Protein AF-G5J4Q0-F1 (afdb_monomer)

Nearest PDB structures (foldseek):
  8jx6-assembly2_B  TM=7.374E-01  e=9.342E-07  metagenome
  8jx6-assembly1_A  TM=7.254E-01  e=9.962E-07  metagenome
  7k3z-assembly1_E  TM=8.760E-01  e=3.170E+00  Plasmodium falciparum 3D7
  3m6c-assembly1_A  TM=7.569E-01  e=6.854E+00 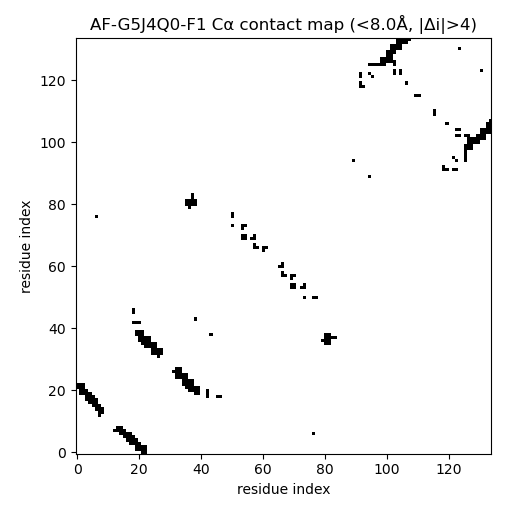 Mycobacterium tuberculosis H37Rv

Secondary structure (DSSP, 8-state):
-EEEEE---TTS-----EEEEEEEEEE-TTS-EEEEEEE-HHHHHHHHHHHHHHHHHHHH---HHHHHHHHHHHHHHHHTS------SS--TTTTTT--EEEEEE--TT-TT-TTHHHHHHHHHTTEEEEEEE-

Sequence (134 aa):
MSQSVVVPDELGEIIEAVIEFYQVKVRTDEGGIIELRILTEEAEEKRQKKLKQLAKRAIEEDNYAEKKKRWVMYFELDELFDNMAYAYALTCHKAQGSSIDNVFLLVSDMYYCQDKQKIIYTGLTRAKKCCYVG

Solvent-accessible surface area (backbone atoms only — not comparable to full-atom values): 8052 Å² total; per-residue (Å²): 104,79,45,69,50,72,54,81,44,99,78,77,56,75,60,67,57,68,41,49,27,38,62,44,81,42,76,45,97,89,69,47,78,46,79,42,37,36,63,43,75,74,34,45,53,54,48,52,55,48,49,53,51,40,52,50,56,31,66,74,42,83,52,67,72,62,23,51,52,38,47,50,54,42,49,55,62,62,68,67,47,50,89,78,77,80,79,91,67,76,54,54,75,78,45,59,97,48,81,39,58,70,37,79,46,76,55,82,86,43,84,85,46,88,61,41,69,60,48,51,51,50,46,58,69,23,31,73,75,42,72,48,79,82

pLDDT: mean 82.82, std 12.69, range [34.69, 94.94]

Radius of gyration: 21.36 Å; Cα contacts (8 Å, |Δi|>4): 155; chains: 1; bounding box: 43×31×56 Å

Foldseek 3Di:
DKDWDQQDDPPRPRPRPTQIWDWDWDADPVRDTDTFTGGDPVSVVVLVVVLVVLVVVLVPDPDPVVSVVSVVSSVCSVVVHDDDDDPPDDQLVRCAPAADAEEEAECPVCPPPPCSVVSVVSRVRNHPHYYHYD

Organism: NCBI:txid423471

Structure (mmCIF, N/CA/C/O backbone):
data_AF-G5J4Q0-F1
#
_entry.id   AF-G5J4Q0-F1
#
loop_
_atom_site.group_PDB
_atom_site.id
_atom_site.type_symbol
_atom_site.label_atom_id
_atom_site.label_alt_id
_atom_site.label_comp_id
_atom_site.label_asym_id
_atom_site.label_entity_id
_atom_site.label_seq_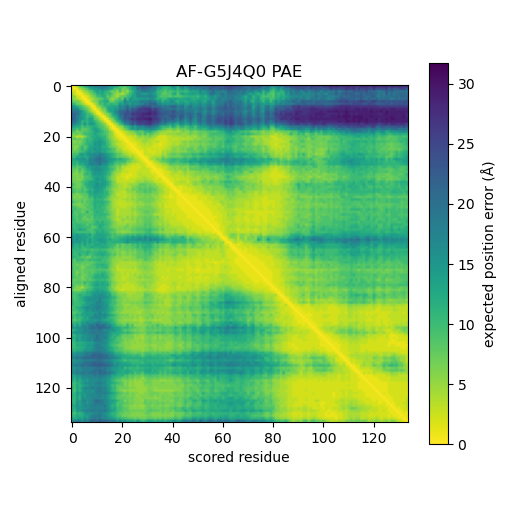id
_atom_site.pdbx_PDB_ins_code
_atom_site.Cartn_x
_atom_site.Cartn_y
_atom_site.Cartn_z
_atom_site.occupancy
_atom_site.B_iso_or_equiv
_atom_site.auth_seq_id
_atom_site.auth_comp_id
_atom_site.auth_asym_id
_atom_site.auth_atom_id
_atom_site.pdbx_PDB_model_num
ATOM 1 N N . MET A 1 1 ? -9.571 -16.668 -10.214 1.00 50.56 1 MET A N 1
ATOM 2 C CA . MET A 1 1 ? -8.908 -17.490 -11.249 1.00 50.56 1 MET A CA 1
ATOM 3 C C . MET A 1 1 ? -7.542 -16.878 -11.486 1.00 50.56 1 MET A C 1
ATOM 5 O O . MET A 1 1 ? -7.484 -15.659 -11.614 1.00 50.56 1 MET A O 1
ATOM 9 N N . SER A 1 2 ? -6.473 -17.674 -11.446 1.00 57.44 2 SER A N 1
ATOM 10 C CA . SER A 1 2 ? -5.149 -17.230 -11.887 1.00 57.44 2 SER A CA 1
ATOM 11 C C . SER A 1 2 ? -5.169 -17.061 -13.407 1.00 57.44 2 SER A C 1
ATOM 13 O O . SER A 1 2 ? -5.799 -17.842 -14.120 1.00 57.44 2 SER A O 1
ATOM 15 N N . GLN A 1 3 ? -4.548 -15.995 -13.890 1.00 72.50 3 GLN A N 1
ATOM 16 C CA . GLN A 1 3 ? -4.374 -15.689 -15.305 1.00 72.50 3 GLN A CA 1
ATOM 17 C C . GLN A 1 3 ? -2.890 -15.482 -15.592 1.00 72.50 3 GLN A C 1
ATOM 19 O O . GLN A 1 3 ? -2.103 -15.250 -14.678 1.00 72.50 3 GLN A O 1
ATOM 24 N N . SER A 1 4 ? -2.513 -15.558 -16.864 1.00 63.12 4 SER A N 1
ATOM 25 C CA . SER A 1 4 ? -1.140 -15.360 -17.316 1.00 63.12 4 SER A CA 1
ATOM 26 C C . SER A 1 4 ? -1.064 -14.327 -18.430 1.00 63.12 4 SER A C 1
ATOM 28 O O . SER A 1 4 ? -1.848 -14.400 -19.377 1.00 63.12 4 SER A O 1
ATOM 30 N N . VAL A 1 5 ? -0.101 -13.406 -18.354 1.00 64.50 5 VAL A N 1
ATOM 31 C CA . VAL A 1 5 ? 0.241 -12.518 -19.478 1.00 64.50 5 VAL A CA 1
ATOM 32 C C . VAL A 1 5 ? 1.565 -12.956 -20.090 1.00 64.50 5 VAL A C 1
ATOM 34 O O . VAL A 1 5 ? 2.539 -13.199 -19.374 1.00 64.50 5 VAL A O 1
ATOM 37 N N . VAL A 1 6 ? 1.593 -13.027 -21.421 1.00 59.44 6 VAL A N 1
ATOM 38 C CA . VAL A 1 6 ? 2.818 -13.169 -22.209 1.00 59.44 6 VAL A CA 1
ATOM 39 C C . VAL A 1 6 ? 3.344 -11.771 -22.507 1.00 59.44 6 VAL A C 1
ATOM 41 O O . VAL A 1 6 ? 2.657 -10.972 -23.138 1.00 59.44 6 VAL A O 1
ATOM 44 N N . VAL A 1 7 ? 4.550 -11.467 -22.032 1.00 57.94 7 VAL A N 1
ATOM 45 C CA . VAL A 1 7 ? 5.220 -10.185 -22.296 1.00 57.94 7 VAL A CA 1
ATOM 46 C C . VAL A 1 7 ? 6.115 -10.359 -23.530 1.00 57.94 7 VAL A C 1
ATOM 48 O O . VAL A 1 7 ? 7.054 -11.156 -23.439 1.00 57.94 7 VAL A O 1
ATOM 51 N N . PRO A 1 8 ? 5.854 -9.667 -24.655 1.00 49.88 8 PRO A N 1
ATOM 52 C CA . PRO A 1 8 ? 6.708 -9.733 -25.844 1.00 49.88 8 PRO A CA 1
ATOM 53 C C . PRO A 1 8 ? 8.098 -9.127 -25.576 1.00 49.88 8 PRO A C 1
ATOM 55 O O . PRO A 1 8 ? 8.192 -8.119 -24.878 1.00 49.88 8 PRO A O 1
ATOM 58 N N . ASP A 1 9 ? 9.166 -9.712 -26.135 1.00 48.81 9 ASP A N 1
ATOM 59 C CA . ASP A 1 9 ? 10.490 -9.064 -26.241 1.00 48.81 9 ASP A CA 1
ATOM 60 C C . ASP A 1 9 ? 10.638 -8.425 -27.641 1.00 48.81 9 ASP A C 1
ATOM 62 O O . ASP A 1 9 ? 10.033 -8.892 -28.611 1.00 48.81 9 ASP A O 1
ATOM 66 N N . GLU A 1 10 ? 11.444 -7.362 -27.754 1.00 53.62 10 GLU A N 1
ATOM 67 C CA . GLU A 1 10 ? 11.569 -6.462 -28.928 1.00 53.62 10 GLU A CA 1
ATOM 68 C C . GLU A 1 10 ? 11.961 -7.143 -30.253 1.00 53.62 10 GLU A C 1
ATOM 70 O O . GLU A 1 10 ? 11.886 -6.518 -31.309 1.00 53.62 10 GLU A O 1
ATOM 75 N N . LEU A 1 11 ? 12.366 -8.413 -30.233 1.00 46.72 11 LEU A N 1
ATOM 76 C CA . LEU A 1 11 ? 12.857 -9.147 -31.403 1.00 46.72 11 LEU A CA 1
ATOM 77 C C . LEU A 1 11 ? 11.880 -10.177 -31.985 1.00 46.72 11 LEU A C 1
ATOM 79 O O . LEU A 1 11 ? 12.254 -10.911 -32.896 1.00 46.72 11 LEU A O 1
ATOM 83 N N . GLY A 1 12 ? 10.641 -10.266 -31.492 1.00 43.84 12 GLY A N 1
ATOM 84 C CA . GLY A 1 12 ? 9.694 -11.281 -31.976 1.00 43.84 12 GLY A CA 1
ATOM 85 C C . GLY A 1 12 ? 10.087 -12.722 -31.616 1.00 43.84 12 GLY A C 1
ATOM 86 O O . GLY A 1 12 ? 9.365 -13.658 -31.954 1.00 43.84 12 GLY A O 1
ATOM 87 N N . GLU A 1 13 ? 11.179 -12.915 -30.875 1.00 34.69 13 GLU A N 1
ATOM 88 C CA . GLU A 1 13 ? 11.393 -14.129 -30.104 1.00 34.69 13 GLU A CA 1
ATOM 89 C C . GLU A 1 13 ? 10.520 -14.040 -28.856 1.00 34.69 13 GLU A C 1
ATOM 91 O O . GLU A 1 13 ? 10.745 -13.240 -27.945 1.00 34.69 13 GLU A O 1
ATOM 96 N N . ILE A 1 14 ? 9.465 -14.848 -28.855 1.00 40.12 14 ILE A N 1
ATOM 97 C CA . ILE A 1 14 ? 8.548 -15.018 -27.738 1.00 40.12 14 ILE A CA 1
ATOM 98 C C . ILE A 1 14 ? 9.346 -15.663 -26.598 1.00 40.12 14 ILE A C 1
ATOM 100 O O . ILE A 1 14 ? 9.355 -16.881 -26.434 1.00 40.12 14 ILE A O 1
ATOM 104 N N . ILE A 1 15 ? 10.033 -14.860 -25.785 1.00 45.06 15 ILE A N 1
ATOM 105 C CA . ILE A 1 15 ? 10.462 -15.309 -24.462 1.00 45.06 15 ILE A CA 1
ATOM 106 C C . ILE A 1 15 ? 9.212 -15.246 -23.589 1.00 45.06 15 ILE A C 1
ATOM 108 O O . ILE A 1 15 ? 8.957 -14.273 -22.873 1.00 45.06 15 ILE A O 1
ATOM 112 N N . GLU A 1 16 ? 8.402 -16.291 -23.733 1.00 49.16 16 GLU A N 1
ATOM 113 C CA . GLU A 1 16 ? 7.110 -16.533 -23.104 1.00 49.16 16 GLU A CA 1
ATOM 114 C C . GLU A 1 16 ? 7.275 -16.667 -21.582 1.00 49.16 16 GLU A C 1
ATOM 116 O O . GLU A 1 16 ? 7.103 -17.727 -20.988 1.00 49.16 16 GLU A O 1
ATOM 121 N N . ALA A 1 17 ? 7.677 -15.595 -20.896 1.00 55.19 17 ALA A N 1
ATOM 122 C CA . ALA A 1 17 ? 7.618 -15.602 -19.446 1.00 55.19 17 ALA A CA 1
ATOM 123 C C . ALA A 1 17 ? 6.171 -15.331 -19.066 1.00 55.19 17 ALA A C 1
ATOM 125 O O . ALA A 1 17 ? 5.728 -14.185 -18.991 1.00 55.19 17 ALA A O 1
ATOM 126 N N . VA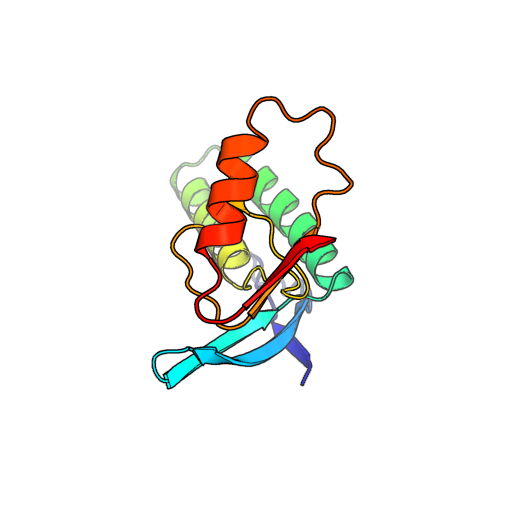L A 1 18 ? 5.467 -16.438 -18.880 1.00 64.19 18 VAL A N 1
ATOM 127 C CA . VAL A 1 18 ? 4.151 -16.541 -18.271 1.00 64.19 18 VAL A CA 1
ATOM 128 C C . VAL A 1 18 ? 4.271 -15.972 -16.855 1.00 64.19 18 VAL A C 1
ATOM 130 O O . VAL A 1 18 ? 4.832 -16.606 -15.956 1.00 64.19 18 VAL A O 1
ATOM 133 N N . ILE A 1 19 ? 3.823 -14.729 -16.673 1.00 76.25 19 ILE A N 1
ATOM 134 C CA . ILE A 1 19 ? 3.683 -14.128 -15.346 1.00 76.25 19 ILE A CA 1
ATOM 135 C C . ILE A 1 19 ? 2.269 -14.443 -14.873 1.00 76.25 19 ILE A C 1
ATOM 137 O O . ILE A 1 19 ? 1.300 -13.972 -15.469 1.00 76.25 19 ILE A O 1
ATOM 141 N N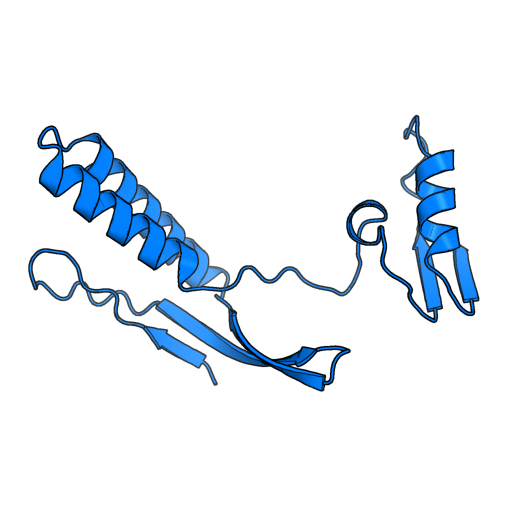 . GLU A 1 20 ? 2.166 -15.265 -13.833 1.00 78.69 20 GLU A N 1
ATOM 142 C CA . GLU A 1 20 ? 0.892 -15.611 -13.211 1.00 78.69 20 GLU A CA 1
ATOM 143 C C . GLU A 1 20 ? 0.430 -14.495 -12.272 1.00 78.69 20 GLU A C 1
ATOM 145 O O . GLU A 1 20 ? 1.195 -14.000 -11.446 1.00 78.69 20 GLU A O 1
ATOM 150 N N . PHE A 1 21 ? -0.836 -14.111 -12.383 1.00 85.56 21 PHE A N 1
ATOM 151 C CA . PHE A 1 21 ? -1.457 -13.093 -11.545 1.00 85.56 21 PHE A CA 1
ATOM 152 C C . PHE A 1 21 ? -2.898 -13.477 -11.202 1.00 85.56 21 PHE A C 1
ATOM 154 O O . PHE A 1 21 ? -3.559 -14.244 -11.904 1.00 85.56 21 PHE A O 1
ATOM 161 N N . TYR A 1 22 ? -3.411 -12.920 -10.114 1.00 84.62 22 TYR A N 1
ATOM 162 C CA . TYR A 1 22 ? -4.814 -12.995 -9.744 1.00 84.62 22 TYR A CA 1
ATOM 163 C C . TYR A 1 22 ? -5.563 -11.786 -10.285 1.00 84.62 22 TYR A C 1
ATOM 165 O O . TYR A 1 22 ? -5.182 -10.648 -10.020 1.00 84.62 22 TYR A O 1
ATOM 173 N N . GLN A 1 23 ? -6.671 -12.034 -10.982 1.00 86.81 23 GLN A N 1
ATOM 174 C CA . GLN A 1 23 ? -7.637 -10.989 -11.307 1.00 86.81 23 GLN A CA 1
ATOM 175 C C . GLN A 1 23 ? -8.724 -10.956 -10.230 1.00 86.81 23 GLN A C 1
ATOM 177 O O . GLN A 1 23 ? -9.453 -11.937 -10.037 1.00 86.81 23 GLN A O 1
ATOM 182 N N . VAL A 1 24 ? -8.825 -9.833 -9.519 1.00 87.38 24 VAL A N 1
ATOM 183 C CA . VAL A 1 24 ? -9.763 -9.651 -8.403 1.00 87.38 24 VAL A CA 1
ATOM 184 C C . VAL A 1 24 ? -10.614 -8.409 -8.651 1.00 87.38 24 VAL A C 1
ATOM 186 O O . VAL A 1 24 ? -10.091 -7.317 -8.842 1.00 87.38 24 VAL A O 1
ATOM 189 N N . LYS A 1 25 ? -11.942 -8.568 -8.633 1.00 89.12 25 LYS A N 1
ATOM 190 C CA . LYS A 1 25 ? -12.888 -7.444 -8.685 1.00 89.12 25 LYS A CA 1
ATOM 191 C C . LYS A 1 25 ? -13.099 -6.915 -7.273 1.00 89.12 25 LYS A C 1
ATOM 193 O O . LYS A 1 25 ? -13.587 -7.650 -6.415 1.00 89.12 25 LYS A O 1
ATOM 198 N N . VAL A 1 26 ? -12.766 -5.653 -7.044 1.00 87.75 26 VAL A N 1
ATOM 199 C CA . VAL A 1 26 ? -12.942 -4.976 -5.756 1.00 87.75 26 VAL A CA 1
ATOM 200 C C . VAL A 1 26 ? -14.007 -3.900 -5.903 1.00 87.75 26 VAL A C 1
ATOM 202 O O . VAL A 1 26 ? -14.068 -3.208 -6.918 1.00 87.75 26 VAL A O 1
ATOM 205 N N . ARG A 1 27 ? -14.873 -3.776 -4.897 1.00 90.38 27 ARG A N 1
ATOM 206 C CA . ARG A 1 27 ? -15.875 -2.711 -4.820 1.00 90.38 27 ARG A CA 1
ATOM 207 C C . ARG A 1 27 ? -15.319 -1.571 -3.971 1.00 90.38 27 ARG A C 1
ATOM 209 O O . ARG A 1 27 ? -14.885 -1.824 -2.852 1.00 90.38 27 ARG A O 1
ATOM 216 N N . THR A 1 28 ? -15.339 -0.350 -4.493 1.00 85.44 28 THR A N 1
ATOM 217 C CA . THR A 1 28 ? -14.967 0.855 -3.743 1.00 85.44 28 THR A CA 1
ATOM 218 C C . THR A 1 28 ? -16.113 1.316 -2.847 1.00 85.44 28 THR A C 1
ATOM 220 O O . THR A 1 28 ? -17.271 0.949 -3.061 1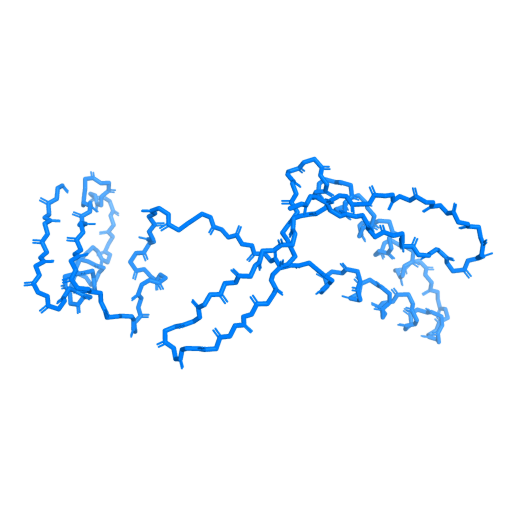.00 85.44 28 THR A O 1
ATOM 223 N N . ASP A 1 29 ? -15.803 2.166 -1.868 1.00 78.06 29 ASP A N 1
ATOM 224 C CA . ASP A 1 29 ? -16.806 2.767 -0.979 1.00 78.06 29 ASP A CA 1
ATOM 225 C C . ASP A 1 29 ? -17.839 3.617 -1.744 1.00 78.06 29 ASP A C 1
ATOM 227 O O . ASP A 1 29 ? -18.990 3.729 -1.330 1.00 78.06 29 ASP A O 1
ATOM 231 N N . GLU A 1 30 ? -17.457 4.153 -2.907 1.00 83.19 30 GLU A N 1
ATOM 232 C CA . GLU A 1 30 ? -18.332 4.900 -3.824 1.00 83.19 30 GLU A CA 1
ATOM 233 C C . GLU A 1 30 ? -19.211 3.986 -4.703 1.00 83.19 30 GLU A C 1
ATOM 235 O O . GLU A 1 30 ? -20.010 4.462 -5.508 1.00 83.19 30 GLU A O 1
ATOM 240 N N . GLY A 1 31 ? -19.078 2.662 -4.568 1.00 84.62 31 GLY A N 1
ATOM 241 C CA . GLY A 1 31 ? -19.833 1.667 -5.334 1.00 84.62 31 GLY A CA 1
ATOM 242 C C . GLY A 1 31 ? -19.237 1.319 -6.702 1.00 84.62 31 GLY A C 1
ATOM 243 O O . GLY A 1 31 ? -19.800 0.483 -7.411 1.00 84.62 31 GLY A O 1
ATOM 244 N N . GLY A 1 32 ? -18.092 1.904 -7.064 1.00 88.69 32 GLY A N 1
ATOM 245 C CA . GLY A 1 32 ? -17.346 1.555 -8.271 1.00 88.69 32 GLY A CA 1
ATOM 246 C C . GLY A 1 32 ? -16.746 0.151 -8.183 1.00 88.69 32 GLY A C 1
ATOM 247 O O . GLY A 1 32 ? -16.413 -0.329 -7.100 1.00 88.69 32 GLY A O 1
ATOM 248 N N . ILE A 1 33 ? -16.605 -0.527 -9.323 1.00 89.25 33 ILE A N 1
ATOM 249 C CA . ILE A 1 33 ? -15.916 -1.820 -9.407 1.00 89.25 33 ILE A CA 1
ATOM 250 C C . ILE A 1 33 ? -14.585 -1.595 -10.116 1.00 89.25 33 ILE A C 1
ATOM 252 O O . ILE A 1 33 ? -14.567 -1.122 -11.250 1.00 89.25 33 ILE A O 1
ATOM 256 N N . ILE A 1 34 ? -13.491 -1.953 -9.449 1.00 88.94 34 ILE A N 1
ATOM 257 C CA . ILE A 1 34 ? -12.132 -1.907 -9.992 1.00 88.94 34 ILE A CA 1
ATOM 258 C C . ILE A 1 34 ? -11.638 -3.343 -10.152 1.00 88.94 34 ILE A C 1
ATOM 260 O O . ILE A 1 34 ? -11.829 -4.181 -9.269 1.00 88.94 34 ILE A O 1
ATOM 264 N N . GLU A 1 35 ? -11.019 -3.639 -11.289 1.00 87.75 35 GLU A N 1
ATOM 265 C CA . GLU A 1 35 ? -10.368 -4.922 -11.542 1.00 87.75 35 GLU A CA 1
ATOM 266 C C . GLU A 1 35 ? -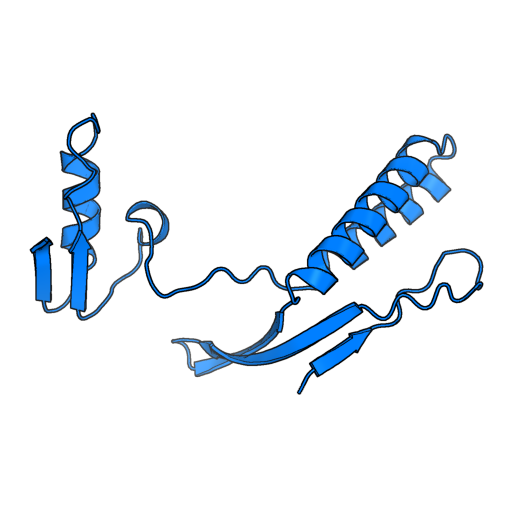8.876 -4.803 -11.271 1.00 87.75 35 GLU A C 1
ATOM 268 O O . GLU A 1 35 ? -8.170 -4.139 -12.021 1.00 87.75 35 GLU A O 1
ATOM 273 N N . LEU A 1 36 ? -8.418 -5.456 -10.204 1.00 88.06 36 LEU A N 1
ATOM 274 C CA . LEU A 1 36 ? -7.013 -5.484 -9.820 1.00 88.06 36 LEU A CA 1
ATOM 275 C C . LEU A 1 36 ? -6.312 -6.712 -10.394 1.00 88.06 36 LEU A C 1
ATOM 277 O O . LEU A 1 36 ? -6.884 -7.810 -10.424 1.00 88.06 36 LEU A O 1
ATOM 281 N N . ARG A 1 37 ? -5.050 -6.534 -10.781 1.00 89.44 37 ARG A N 1
ATOM 282 C CA . ARG A 1 37 ? -4.128 -7.588 -11.213 1.00 89.44 37 ARG A CA 1
ATOM 283 C C . ARG A 1 37 ? -3.014 -7.744 -10.189 1.00 89.44 37 ARG A C 1
ATOM 285 O O . ARG A 1 37 ? -2.077 -6.958 -10.162 1.00 89.44 37 ARG A O 1
ATOM 292 N N . ILE A 1 38 ? -3.114 -8.771 -9.354 1.00 86.94 38 ILE A N 1
ATOM 293 C CA . ILE A 1 38 ? -2.243 -8.956 -8.189 1.00 86.94 38 ILE A CA 1
ATOM 294 C C . ILE A 1 38 ? -1.272 -10.101 -8.458 1.00 86.94 38 ILE A C 1
ATOM 296 O O . ILE A 1 38 ? -1.694 -11.209 -8.786 1.00 86.94 38 ILE A O 1
ATOM 300 N N . LEU A 1 39 ? 0.023 -9.854 -8.293 1.00 87.00 39 LEU A N 1
ATOM 301 C CA . LEU A 1 39 ? 1.052 -10.875 -8.474 1.00 87.00 39 LEU A CA 1
ATOM 302 C C . LEU A 1 39 ? 1.190 -11.776 -7.244 1.00 87.00 39 LEU A C 1
ATOM 304 O O . LEU A 1 39 ? 1.024 -11.335 -6.106 1.00 87.00 39 LEU A O 1
ATOM 308 N N . THR A 1 40 ? 1.518 -13.049 -7.477 1.00 82.69 40 THR A N 1
ATOM 309 C CA . THR A 1 40 ? 2.072 -13.916 -6.429 1.00 82.69 40 THR A CA 1
ATOM 310 C C . THR A 1 40 ? 3.509 -13.505 -6.122 1.00 82.69 40 THR A C 1
ATOM 312 O O . THR A 1 40 ? 4.185 -12.909 -6.959 1.00 82.69 40 THR A O 1
ATOM 315 N N . GLU A 1 41 ? 4.007 -13.869 -4.941 1.00 82.69 41 GLU A N 1
ATOM 316 C CA . GLU A 1 41 ? 5.395 -13.595 -4.542 1.00 82.69 41 GLU A CA 1
ATOM 317 C C . GLU A 1 41 ? 6.407 -14.184 -5.546 1.00 82.69 41 GLU A C 1
ATOM 319 O O . GLU A 1 41 ? 7.331 -13.501 -5.986 1.00 82.69 41 GLU A O 1
ATOM 324 N N . GLU A 1 42 ? 6.159 -15.406 -6.029 1.00 83.06 42 GLU A N 1
ATOM 325 C CA . GLU A 1 42 ? 6.983 -16.052 -7.060 1.00 83.06 42 GLU A CA 1
ATOM 326 C C . GLU A 1 42 ? 6.944 -15.320 -8.414 1.00 83.06 42 GLU A C 1
ATOM 328 O O . GLU A 1 42 ? 7.950 -15.242 -9.128 1.00 83.06 42 GLU A O 1
ATOM 333 N N . ALA A 1 43 ? 5.783 -14.783 -8.801 1.00 83.62 43 ALA A N 1
ATOM 334 C CA . ALA A 1 43 ? 5.628 -14.032 -10.044 1.00 83.62 43 ALA A CA 1
ATOM 335 C C . ALA A 1 43 ? 6.259 -12.632 -9.953 1.00 83.62 43 ALA A C 1
ATOM 337 O O . ALA A 1 43 ? 6.844 -12.156 -10.929 1.00 83.62 43 ALA A O 1
ATOM 338 N N . GLU A 1 44 ? 6.216 -12.008 -8.776 1.00 84.31 44 GLU A N 1
ATOM 339 C CA . GLU A 1 44 ? 6.861 -10.726 -8.494 1.00 84.31 44 GLU A CA 1
ATOM 340 C C . GLU A 1 44 ? 8.390 -10.835 -8.613 1.00 84.31 44 GLU A C 1
ATOM 342 O O . GLU A 1 44 ? 9.026 -9.983 -9.236 1.00 84.31 44 GLU A O 1
ATOM 347 N N . GLU A 1 45 ? 9.004 -11.932 -8.154 1.00 85.44 45 GLU A N 1
ATOM 348 C CA . GLU A 1 45 ? 10.436 -12.161 -8.391 1.00 85.44 45 GLU A CA 1
ATOM 349 C C . GLU A 1 45 ? 10.788 -12.235 -9.885 1.00 85.44 45 GLU A C 1
ATOM 351 O O . GLU A 1 45 ? 11.810 -11.691 -10.326 1.00 85.44 45 GLU A O 1
ATOM 356 N N . LYS A 1 46 ? 9.957 -12.924 -10.680 1.00 84.31 46 LYS A N 1
ATOM 357 C CA . LYS A 1 46 ? 10.142 -13.027 -12.137 1.00 84.31 46 LYS A CA 1
ATOM 358 C C . LYS A 1 46 ? 10.030 -11.648 -12.790 1.00 84.31 46 LYS A C 1
ATOM 360 O O . LYS A 1 46 ? 10.873 -11.303 -13.623 1.00 84.31 46 LYS A O 1
ATOM 365 N N . ARG A 1 47 ? 9.048 -10.841 -12.373 1.00 83.75 47 ARG A N 1
ATOM 366 C CA . ARG A 1 47 ? 8.884 -9.447 -12.809 1.00 83.75 47 ARG A CA 1
ATOM 367 C C . ARG A 1 47 ? 10.111 -8.607 -12.463 1.00 83.75 47 ARG A C 1
ATOM 369 O O . ARG A 1 47 ? 10.667 -7.967 -13.351 1.00 83.75 47 ARG A O 1
ATOM 376 N N . GLN A 1 48 ? 10.595 -8.650 -11.224 1.00 86.38 48 GLN A N 1
ATOM 377 C CA . GLN A 1 48 ? 11.758 -7.863 -10.801 1.00 86.38 48 GLN A CA 1
ATOM 378 C C . GLN A 1 48 ? 13.031 -8.231 -11.568 1.00 86.38 48 GLN A C 1
ATOM 380 O O . GLN A 1 48 ? 13.816 -7.353 -11.934 1.00 86.38 48 GLN A O 1
ATOM 385 N N . LYS A 1 49 ? 13.246 -9.524 -11.845 1.00 87.50 49 LYS A N 1
ATOM 386 C CA . LYS A 1 49 ? 14.364 -9.982 -12.684 1.00 87.50 49 LYS A CA 1
ATOM 387 C C . LYS A 1 49 ? 14.265 -9.396 -14.098 1.00 87.50 49 LYS A C 1
ATOM 389 O O . LYS A 1 49 ? 15.270 -8.889 -14.598 1.00 87.50 49 LYS A O 1
ATOM 394 N N . LYS A 1 50 ? 13.072 -9.388 -14.704 1.00 84.44 50 LYS A N 1
ATOM 395 C CA . LYS A 1 50 ? 12.827 -8.780 -16.024 1.00 84.44 50 LYS A CA 1
ATOM 396 C C . LYS A 1 50 ? 13.007 -7.263 -16.031 1.00 84.44 50 LYS A C 1
ATOM 398 O O . LYS A 1 50 ? 13.719 -6.751 -16.888 1.00 84.44 50 LYS A O 1
ATOM 403 N N . LEU A 1 51 ? 12.441 -6.548 -15.060 1.00 86.44 51 LEU A N 1
ATOM 404 C CA . LEU A 1 51 ? 12.594 -5.093 -14.945 1.00 86.44 51 LEU A CA 1
ATOM 405 C C . LEU A 1 51 ? 14.070 -4.696 -14.838 1.00 86.44 51 LEU A C 1
ATOM 407 O O . LEU A 1 51 ? 14.520 -3.788 -15.532 1.00 86.44 51 LEU A O 1
ATOM 411 N N . LYS A 1 52 ? 14.864 -5.437 -14.052 1.00 89.06 52 LYS A N 1
ATOM 412 C CA . LYS A 1 52 ? 16.321 -5.234 -13.977 1.00 89.06 52 LYS A CA 1
ATOM 413 C C . LYS A 1 52 ? 17.020 -5.464 -15.320 1.00 89.06 52 LYS A C 1
ATOM 415 O O . LYS A 1 52 ? 17.974 -4.752 -15.621 1.00 89.06 52 LYS A O 1
ATOM 420 N N . GLN A 1 53 ? 16.587 -6.443 -16.114 1.00 86.94 53 GLN A N 1
ATOM 421 C CA . GLN A 1 53 ? 17.149 -6.693 -17.447 1.00 86.94 53 GLN A CA 1
ATOM 422 C C . GLN A 1 53 ? 16.805 -5.564 -18.427 1.00 86.94 53 GLN A C 1
ATOM 424 O O . GLN A 1 53 ? 17.704 -5.059 -19.097 1.00 86.94 53 GLN A O 1
ATOM 429 N N . LEU A 1 54 ? 15.543 -5.127 -18.467 1.00 84.50 54 LEU A N 1
ATOM 430 C CA . LEU A 1 54 ? 15.093 -4.020 -19.317 1.00 84.50 54 LEU A CA 1
ATOM 431 C C . LEU A 1 54 ? 15.795 -2.708 -18.954 1.00 84.50 54 LEU A C 1
ATOM 433 O O . LEU A 1 54 ? 16.293 -2.018 -19.838 1.00 84.50 54 LEU A O 1
ATOM 437 N N . ALA A 1 55 ? 15.922 -2.410 -17.658 1.00 86.88 55 ALA A N 1
ATOM 438 C CA . ALA A 1 55 ? 16.631 -1.227 -17.181 1.00 86.88 55 ALA A CA 1
ATOM 439 C C . ALA A 1 55 ? 18.110 -1.232 -17.596 1.00 86.88 55 ALA A C 1
ATOM 441 O O . ALA A 1 55 ? 18.607 -0.221 -18.085 1.00 86.88 55 ALA A O 1
ATOM 442 N N . LYS A 1 56 ? 18.815 -2.367 -17.459 1.00 88.50 56 LYS A N 1
ATOM 443 C CA . LYS A 1 56 ? 20.214 -2.487 -17.913 1.00 88.50 56 LYS A CA 1
ATOM 444 C C . LYS A 1 56 ? 20.345 -2.217 -19.412 1.00 88.50 56 LYS A C 1
ATOM 446 O O . LYS A 1 56 ? 21.134 -1.363 -19.800 1.00 88.50 56 LYS A O 1
ATOM 451 N N . ARG A 1 57 ? 19.504 -2.861 -20.228 1.00 82.75 57 ARG A N 1
ATOM 452 C CA . ARG A 1 57 ? 19.481 -2.671 -21.689 1.00 82.75 57 ARG A CA 1
ATOM 453 C C . ARG A 1 57 ? 19.170 -1.220 -22.079 1.00 82.75 57 ARG A C 1
ATOM 455 O O . ARG A 1 57 ? 19.778 -0.687 -22.996 1.00 82.75 57 ARG A O 1
ATOM 462 N N . ALA A 1 58 ? 18.252 -0.559 -21.374 1.00 85.88 58 ALA A N 1
ATOM 463 C CA . ALA A 1 58 ? 17.917 0.845 -21.617 1.00 85.88 58 ALA A CA 1
ATOM 464 C C . ALA A 1 58 ? 19.054 1.813 -21.239 1.00 85.88 58 ALA A C 1
ATOM 466 O O . ALA A 1 58 ? 19.161 2.899 -21.810 1.00 85.88 58 ALA A O 1
ATOM 467 N N . ILE A 1 59 ? 19.891 1.452 -20.263 1.00 87.62 59 ILE A N 1
ATOM 468 C CA . ILE A 1 59 ? 21.054 2.252 -19.856 1.00 87.62 59 ILE A CA 1
ATOM 469 C C . ILE A 1 59 ? 22.207 2.087 -20.851 1.00 87.62 59 ILE A C 1
ATOM 471 O O . ILE A 1 59 ? 22.836 3.090 -21.179 1.00 87.62 59 ILE A O 1
ATOM 475 N N . GLU A 1 60 ? 22.448 0.860 -21.323 1.00 87.94 60 GLU A N 1
ATOM 476 C CA . GLU A 1 60 ? 23.512 0.502 -22.279 1.00 87.94 60 GLU A CA 1
ATOM 477 C C . GLU A 1 60 ? 23.285 1.066 -23.693 1.00 87.94 60 GLU A C 1
ATOM 479 O O . GLU A 1 60 ? 24.225 1.157 -24.475 1.00 87.94 60 GLU A O 1
ATOM 484 N N . GLU A 1 61 ? 22.055 1.459 -24.029 1.00 84.25 61 GLU A N 1
ATOM 485 C CA . GLU A 1 61 ? 21.719 2.017 -25.339 1.00 84.25 61 GLU A CA 1
ATOM 486 C C . GLU A 1 61 ? 22.155 3.491 -25.468 1.00 84.25 61 GLU A C 1
ATOM 488 O O . GLU A 1 61 ? 21.671 4.372 -24.743 1.00 84.25 61 GLU A O 1
ATOM 493 N N . ASP A 1 62 ? 23.023 3.766 -26.446 1.00 80.38 62 ASP A N 1
ATOM 494 C CA . ASP A 1 62 ? 23.500 5.117 -26.773 1.00 80.38 62 ASP A CA 1
ATOM 495 C C . ASP A 1 62 ? 22.544 5.871 -27.713 1.00 80.38 62 ASP A C 1
ATOM 497 O O . ASP A 1 62 ? 22.477 7.105 -27.697 1.00 80.38 62 ASP A O 1
ATOM 501 N N . ASN A 1 63 ? 21.761 5.153 -28.526 1.00 89.69 63 ASN A N 1
ATOM 502 C CA . ASN A 1 63 ? 20.797 5.774 -29.428 1.00 89.69 63 ASN A CA 1
ATOM 503 C C . ASN A 1 63 ? 19.561 6.267 -28.659 1.00 89.69 63 ASN A C 1
ATOM 505 O O . ASN A 1 63 ? 18.789 5.482 -28.109 1.00 89.69 63 ASN A O 1
ATOM 509 N N . TYR A 1 64 ? 19.320 7.581 -28.689 1.00 83.19 64 TYR A N 1
ATOM 510 C CA . TYR A 1 64 ? 18.206 8.222 -27.986 1.00 83.19 64 TYR A CA 1
ATOM 511 C C . TYR A 1 64 ? 16.825 7.654 -28.359 1.00 83.19 64 TYR A C 1
ATOM 513 O O . TYR A 1 64 ? 15.969 7.494 -27.486 1.00 83.19 64 TYR A O 1
ATOM 521 N N . ALA A 1 65 ? 16.593 7.337 -29.639 1.00 86.81 65 ALA A N 1
ATOM 522 C CA . ALA A 1 65 ? 15.295 6.843 -30.098 1.00 86.81 65 ALA A CA 1
ATOM 523 C C . ALA A 1 65 ? 14.986 5.439 -29.550 1.00 86.81 65 ALA A C 1
ATOM 525 O O . ALA A 1 65 ? 13.895 5.210 -29.029 1.00 86.81 65 ALA A O 1
ATOM 526 N N . GLU A 1 66 ? 15.959 4.529 -29.610 1.00 85.62 66 GLU A N 1
ATOM 527 C CA . GLU A 1 66 ? 15.827 3.160 -29.094 1.00 85.62 66 GLU A CA 1
ATOM 528 C C . GLU A 1 66 ? 15.808 3.144 -27.563 1.00 85.62 66 GLU A C 1
ATOM 530 O O . GLU A 1 66 ? 14.960 2.496 -26.955 1.00 85.62 66 GLU A O 1
ATOM 535 N N . LYS A 1 67 ? 16.632 3.975 -26.917 1.00 86.25 67 LYS A N 1
ATOM 536 C CA . LYS A 1 67 ? 16.606 4.168 -25.464 1.00 86.25 67 LYS A CA 1
ATOM 537 C C . LYS A 1 67 ? 15.222 4.566 -24.964 1.00 86.25 67 LYS A C 1
ATOM 539 O O . LYS A 1 67 ? 14.740 4.015 -23.975 1.00 86.25 67 LYS A O 1
ATOM 544 N N . LYS A 1 68 ? 14.560 5.504 -25.649 1.00 86.62 68 LYS A N 1
ATOM 545 C CA . LYS A 1 68 ? 13.199 5.923 -25.299 1.00 86.62 68 LYS A CA 1
ATOM 546 C C . LYS A 1 68 ? 12.211 4.759 -25.400 1.00 86.62 68 LYS A C 1
ATOM 548 O O . LYS A 1 68 ? 11.422 4.587 -24.477 1.00 86.62 68 LYS A O 1
ATOM 553 N N . LYS A 1 69 ? 12.264 3.958 -26.470 1.00 85.81 69 LYS A N 1
ATOM 554 C CA . LYS A 1 69 ? 11.402 2.770 -26.624 1.00 85.81 69 LYS A CA 1
ATOM 555 C C . LYS A 1 69 ? 11.613 1.767 -25.488 1.00 85.81 69 LYS A C 1
ATOM 557 O O . LYS A 1 69 ? 10.645 1.346 -24.864 1.00 85.81 69 LYS A O 1
ATOM 562 N N . ARG A 1 70 ? 12.871 1.488 -25.133 1.00 84.31 70 A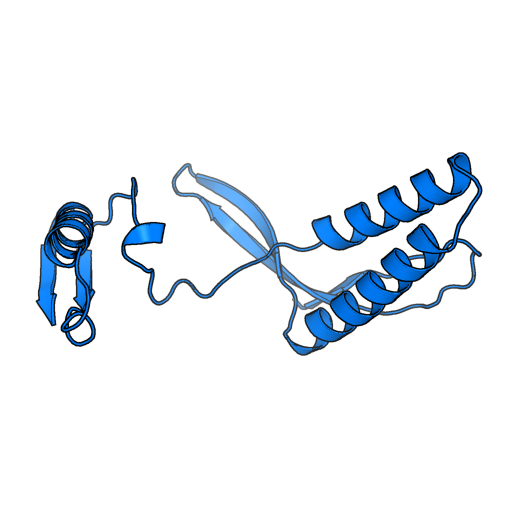RG A N 1
ATOM 563 C CA . ARG A 1 70 ? 13.219 0.580 -24.027 1.00 84.31 70 ARG A CA 1
ATOM 564 C C . ARG A 1 70 ? 12.687 1.047 -22.674 1.00 84.31 70 ARG A C 1
ATOM 566 O O . ARG A 1 70 ? 12.203 0.230 -21.895 1.00 84.31 70 ARG A O 1
ATOM 573 N N . TRP A 1 71 ? 12.726 2.353 -22.402 1.00 84.75 71 TRP A N 1
ATOM 574 C CA . TRP A 1 71 ? 12.108 2.911 -21.196 1.00 84.75 71 TRP A CA 1
ATOM 575 C C . TRP A 1 71 ? 10.585 2.809 -21.215 1.00 84.75 71 TRP A C 1
ATOM 577 O O . TRP A 1 71 ? 10.007 2.475 -20.186 1.00 84.75 71 TRP A O 1
ATOM 587 N N . VAL A 1 72 ? 9.937 3.043 -22.360 1.00 87.25 72 VAL A N 1
ATOM 588 C CA . VAL A 1 72 ? 8.480 2.862 -22.485 1.00 87.25 72 VAL A CA 1
ATOM 589 C C . VAL A 1 72 ? 8.090 1.432 -22.121 1.00 87.25 72 VAL A C 1
ATOM 591 O O . VAL A 1 72 ? 7.244 1.251 -21.257 1.00 87.25 72 VAL A O 1
ATOM 594 N N . MET A 1 73 ? 8.776 0.426 -22.663 1.00 81.81 73 MET A N 1
ATOM 595 C CA . MET A 1 73 ? 8.502 -0.974 -22.315 1.00 81.81 73 MET A CA 1
ATOM 596 C C . MET A 1 73 ? 8.749 -1.303 -20.843 1.00 81.81 73 MET A C 1
ATOM 598 O O . MET A 1 73 ? 8.024 -2.102 -20.252 1.00 81.81 73 MET A O 1
ATOM 602 N N . TYR A 1 74 ? 9.789 -0.715 -20.243 1.00 87.19 74 TYR A N 1
ATOM 603 C CA . TYR A 1 74 ? 10.042 -0.866 -18.812 1.00 87.19 74 TYR A CA 1
ATOM 604 C C . TYR A 1 74 ? 8.837 -0.376 -17.999 1.00 87.19 74 TYR A C 1
ATOM 606 O O . TYR A 1 74 ? 8.351 -1.108 -17.139 1.00 87.19 74 TYR A O 1
ATOM 614 N N . PHE A 1 75 ? 8.339 0.829 -18.295 1.00 85.88 75 PHE A N 1
ATOM 615 C CA . PHE A 1 75 ? 7.203 1.410 -17.580 1.00 85.88 75 PHE A CA 1
ATOM 616 C C . PHE A 1 75 ? 5.897 0.672 -17.874 1.00 85.88 75 PHE A C 1
ATOM 618 O O . PHE A 1 75 ? 5.143 0.410 -16.945 1.00 85.88 75 PHE A O 1
ATOM 625 N N . GLU A 1 76 ? 5.663 0.242 -19.116 1.00 87.06 76 GLU A N 1
ATOM 626 C CA . GLU A 1 76 ? 4.496 -0.575 -19.467 1.00 87.06 76 GLU A CA 1
ATOM 627 C C . GLU A 1 76 ? 4.449 -1.882 -18.666 1.00 87.06 76 GLU A C 1
ATOM 629 O O . GLU A 1 76 ? 3.380 -2.276 -18.205 1.00 87.06 76 GLU A O 1
ATOM 634 N N . LEU A 1 77 ? 5.592 -2.549 -18.460 1.00 85.56 77 LEU A N 1
ATOM 635 C CA . LEU A 1 77 ? 5.655 -3.764 -17.643 1.00 85.56 77 LEU A CA 1
ATOM 636 C C . LEU A 1 77 ? 5.500 -3.472 -16.143 1.00 85.56 77 LEU A C 1
ATOM 638 O O . LEU A 1 77 ? 4.925 -4.287 -15.418 1.00 85.56 77 LEU A O 1
ATOM 642 N N . ASP A 1 78 ? 6.037 -2.349 -15.666 1.00 86.50 78 ASP A N 1
ATOM 643 C CA . ASP A 1 78 ? 5.960 -1.955 -14.258 1.00 86.50 78 ASP A CA 1
ATOM 644 C C . ASP A 1 78 ? 4.537 -1.539 -13.850 1.00 86.50 78 ASP A C 1
ATOM 646 O O . ASP A 1 78 ? 4.054 -1.908 -12.781 1.00 86.50 78 ASP A O 1
ATOM 650 N N . GLU A 1 79 ? 3.822 -0.844 -14.729 1.00 86.62 79 GLU A N 1
ATOM 651 C CA . GLU A 1 79 ? 2.449 -0.386 -14.489 1.00 86.62 79 GLU A CA 1
ATOM 652 C C . GLU A 1 79 ? 1.391 -1.466 -14.773 1.00 86.62 79 GLU A C 1
ATOM 654 O O . GLU A 1 79 ? 0.217 -1.287 -14.454 1.00 86.62 79 GLU A O 1
ATOM 659 N N . LEU A 1 80 ? 1.779 -2.612 -15.346 1.00 86.75 80 LEU A N 1
ATOM 660 C CA . LEU A 1 80 ? 0.843 -3.665 -15.755 1.00 86.75 80 LEU A CA 1
ATOM 661 C C . LEU A 1 80 ? 0.111 -4.345 -14.585 1.00 86.75 80 LEU A C 1
ATOM 663 O O . LEU A 1 80 ? -0.967 -4.918 -14.789 1.00 86.75 80 LEU A O 1
ATOM 667 N N . PHE A 1 81 ? 0.715 -4.337 -13.395 1.00 88.44 81 PHE A N 1
ATOM 668 C CA . PHE A 1 81 ? 0.237 -5.051 -12.213 1.00 88.44 81 PHE A CA 1
ATOM 669 C C . PHE A 1 81 ? 0.075 -4.115 -11.018 1.00 88.44 81 PHE A C 1
ATOM 671 O O . PHE A 1 81 ? 0.933 -3.276 -10.739 1.00 88.44 81 PHE A O 1
ATOM 678 N N . ASP A 1 82 ? -1.000 -4.322 -10.265 1.00 88.50 82 ASP A N 1
ATOM 679 C CA . ASP A 1 82 ? -1.342 -3.511 -9.107 1.00 88.50 82 ASP A CA 1
ATOM 680 C C . ASP A 1 82 ? -0.567 -3.964 -7.867 1.00 88.50 82 ASP A C 1
ATOM 682 O O . ASP A 1 82 ? -0.571 -5.139 -7.486 1.00 88.50 82 ASP A O 1
ATOM 686 N N . ASN A 1 83 ? 0.065 -3.008 -7.185 1.00 83.75 83 ASN A N 1
ATOM 687 C CA . ASN A 1 83 ? 0.722 -3.264 -5.910 1.00 83.75 83 ASN A CA 1
ATOM 688 C C . ASN A 1 83 ? -0.308 -3.240 -4.772 1.00 83.75 83 ASN A C 1
ATOM 690 O O . ASN A 1 83 ? -0.789 -2.178 -4.371 1.00 83.75 83 ASN A O 1
ATOM 694 N N . MET A 1 84 ? -0.637 -4.418 -4.244 1.00 81.56 84 MET A N 1
ATOM 695 C CA . MET A 1 84 ? -1.610 -4.577 -3.168 1.00 81.56 84 MET A CA 1
ATOM 696 C C . MET A 1 84 ? -0.921 -5.094 -1.905 1.00 81.56 84 MET A C 1
ATOM 698 O O . MET A 1 84 ? -0.419 -6.215 -1.862 1.00 81.56 84 MET A O 1
ATOM 702 N N . ALA A 1 85 ? -0.904 -4.265 -0.861 1.00 79.38 85 ALA A N 1
ATOM 703 C CA . ALA A 1 85 ? -0.451 -4.669 0.464 1.00 79.38 85 ALA A CA 1
ATOM 704 C C . ALA A 1 85 ? -1.620 -5.233 1.279 1.00 79.38 85 ALA A C 1
ATOM 706 O O . ALA A 1 85 ? -2.747 -4.747 1.180 1.00 79.38 85 ALA A O 1
ATOM 707 N N . TYR A 1 86 ? -1.338 -6.205 2.148 1.00 80.94 86 TYR A N 1
ATOM 708 C CA . TYR A 1 86 ? -2.338 -6.733 3.071 1.00 80.94 86 TYR A CA 1
ATOM 709 C C . TYR A 1 86 ? -2.976 -5.620 3.912 1.00 80.94 86 TYR A C 1
ATOM 711 O O . TYR A 1 86 ? -2.283 -4.794 4.505 1.00 80.94 86 TYR A O 1
ATOM 719 N N . ALA A 1 87 ? -4.306 -5.642 4.002 1.00 82.69 87 ALA A N 1
ATOM 720 C CA . ALA A 1 87 ? -5.095 -4.627 4.699 1.00 82.69 87 ALA A CA 1
ATOM 721 C C . ALA A 1 87 ? -5.518 -5.038 6.124 1.00 82.69 87 ALA A C 1
ATOM 723 O O . ALA A 1 87 ? -6.389 -4.399 6.708 1.00 82.69 87 ALA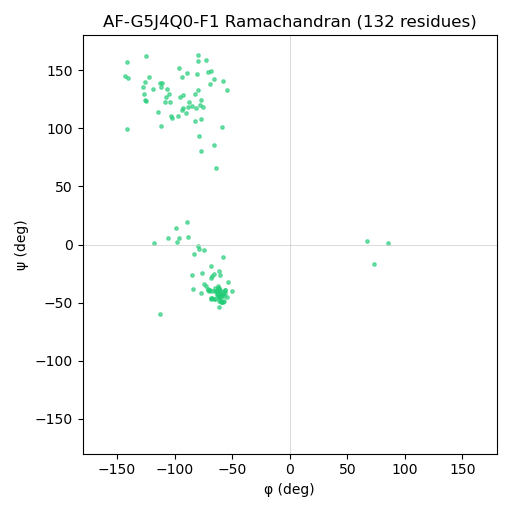 A O 1
ATOM 724 N N . TYR A 1 88 ? -4.929 -6.096 6.699 1.00 88.00 88 TYR A N 1
ATOM 725 C CA . TYR A 1 88 ? -5.275 -6.564 8.052 1.00 88.00 88 TYR A CA 1
ATOM 726 C C . TYR A 1 88 ? -4.973 -5.524 9.136 1.00 88.00 88 TYR A C 1
ATOM 728 O O . TYR A 1 88 ? -5.707 -5.409 10.112 1.00 88.00 88 TYR A O 1
ATOM 736 N N . ALA A 1 89 ? -3.887 -4.773 8.960 1.00 89.31 89 ALA A N 1
ATOM 737 C CA . ALA A 1 89 ? -3.483 -3.692 9.841 1.00 89.31 89 ALA A CA 1
ATOM 738 C C . ALA A 1 89 ? -2.882 -2.558 9.010 1.00 89.31 89 ALA A C 1
ATOM 740 O O . ALA A 1 89 ? -2.206 -2.785 8.006 1.00 89.31 89 ALA A O 1
ATOM 741 N N . LEU A 1 90 ? -3.120 -1.325 9.445 1.00 89.81 90 LEU A N 1
ATOM 742 C CA . LEU A 1 90 ? -2.605 -0.121 8.806 1.00 89.81 90 LEU A CA 1
ATOM 743 C C . LEU A 1 90 ? -1.783 0.668 9.814 1.00 89.81 90 LEU A C 1
ATOM 745 O O . LEU A 1 90 ? -2.122 0.748 10.993 1.00 89.81 90 LEU A O 1
ATOM 749 N N . THR A 1 91 ? -0.716 1.300 9.336 1.00 90.38 91 THR A N 1
ATOM 750 C CA . THR A 1 91 ? 0.013 2.263 10.159 1.00 90.38 91 THR A CA 1
ATOM 751 C C . THR A 1 91 ? -0.834 3.523 10.343 1.00 90.38 91 THR A C 1
ATOM 753 O O . THR A 1 91 ? -1.564 3.928 9.434 1.00 90.38 91 THR A O 1
ATOM 756 N N . CYS A 1 92 ? -0.693 4.204 11.485 1.00 90.19 92 CYS A N 1
ATOM 757 C CA . CYS A 1 92 ? -1.401 5.466 11.744 1.00 90.19 92 CYS A CA 1
ATOM 758 C C . CYS A 1 92 ? -1.175 6.513 10.642 1.00 90.19 92 CYS A C 1
ATOM 760 O O . CYS A 1 92 ? -2.077 7.288 10.341 1.00 90.19 92 CYS A O 1
ATOM 762 N N . HIS A 1 93 ? 0.010 6.513 10.020 1.00 87.94 93 HIS A N 1
ATOM 763 C CA . HIS A 1 93 ? 0.338 7.387 8.894 1.00 87.94 93 HIS A CA 1
ATOM 764 C C . HIS A 1 93 ? -0.507 7.074 7.653 1.00 87.94 93 HIS A C 1
ATOM 766 O O . HIS A 1 93 ? -1.086 7.986 7.075 1.00 87.94 93 HIS A O 1
ATOM 772 N N . LYS A 1 94 ? -0.643 5.796 7.269 1.00 89.44 94 LYS A N 1
ATOM 773 C CA . LYS A 1 94 ? -1.481 5.392 6.125 1.00 89.44 94 LYS A CA 1
ATOM 774 C C . LYS A 1 94 ? -2.973 5.613 6.378 1.00 89.44 94 LYS A C 1
ATOM 776 O O . LYS A 1 94 ? -3.721 5.826 5.436 1.00 89.44 94 LYS A O 1
ATOM 781 N N . ALA A 1 95 ? -3.399 5.577 7.639 1.00 88.75 95 ALA A N 1
ATOM 782 C CA . ALA A 1 95 ? -4.786 5.824 8.019 1.00 88.75 95 ALA A CA 1
ATOM 783 C C . ALA A 1 95 ? -5.161 7.322 8.058 1.00 88.75 95 ALA A C 1
ATOM 785 O O . ALA A 1 95 ? -6.324 7.650 8.304 1.00 88.75 95 ALA A O 1
ATOM 786 N N . GLN A 1 96 ? -4.221 8.251 7.841 1.00 88.88 96 GLN A N 1
ATOM 787 C CA . GLN A 1 96 ? -4.515 9.690 7.832 1.00 88.88 96 GLN A CA 1
ATOM 788 C C . GLN A 1 96 ? -5.584 10.045 6.790 1.00 88.88 96 GLN A C 1
ATOM 790 O O . GLN A 1 96 ? -5.644 9.464 5.712 1.00 88.88 96 GLN A O 1
ATOM 795 N N . GLY A 1 97 ? -6.483 10.971 7.139 1.00 86.00 97 GLY A N 1
ATOM 796 C CA . GLY A 1 97 ? -7.611 11.368 6.282 1.00 86.00 97 GLY A CA 1
ATOM 797 C C . GLY A 1 97 ? -8.743 10.336 6.191 1.00 86.00 97 GLY A C 1
ATOM 798 O O . GLY A 1 97 ? -9.867 10.698 5.860 1.00 86.00 97 GLY A O 1
ATOM 799 N N . SER A 1 98 ? -8.491 9.084 6.577 1.00 85.69 98 SER A N 1
ATOM 800 C CA . SER A 1 98 ? -9.499 8.026 6.595 1.00 85.69 98 SER A CA 1
ATOM 801 C C . SER A 1 98 ? -10.387 8.124 7.830 1.00 85.69 98 SER A C 1
ATOM 803 O O . SER A 1 98 ? -10.022 8.726 8.844 1.00 85.69 98 SER A O 1
ATOM 805 N N . SER A 1 99 ? -11.574 7.536 7.748 1.00 87.31 99 SER A N 1
ATOM 806 C CA . SER A 1 99 ? -12.607 7.690 8.761 1.00 87.31 99 SER A CA 1
ATOM 807 C C . SER A 1 99 ? -13.309 6.340 8.940 1.00 87.31 99 SER A C 1
ATOM 809 O O . SER A 1 99 ? -14.137 5.954 8.114 1.00 87.31 99 SER A O 1
ATOM 811 N N . ILE A 1 100 ? -12.928 5.604 9.987 1.00 90.38 100 ILE A N 1
ATOM 812 C CA . ILE A 1 100 ? -13.210 4.173 10.183 1.00 90.38 100 ILE A CA 1
ATOM 813 C C . ILE A 1 100 ? -14.195 4.007 11.342 1.00 90.38 100 ILE A C 1
ATOM 815 O O . ILE A 1 100 ? -14.072 4.679 12.361 1.00 90.38 100 ILE A O 1
ATOM 819 N N . ASP A 1 101 ? -15.172 3.110 11.215 1.00 91.38 101 ASP A N 1
ATOM 820 C CA . ASP A 1 101 ? -16.204 2.928 12.242 1.00 91.38 101 ASP A CA 1
ATOM 821 C C . ASP A 1 101 ? -15.629 2.491 13.597 1.00 91.38 101 ASP A C 1
ATOM 823 O O . ASP A 1 101 ? -15.858 3.160 14.606 1.00 91.38 101 ASP A O 1
ATOM 827 N N . ASN A 1 102 ? -14.852 1.406 13.608 1.00 93.06 102 ASN A N 1
ATOM 828 C CA . ASN A 1 102 ? -14.230 0.856 14.810 1.00 93.06 102 ASN A CA 1
ATOM 829 C C . ASN A 1 102 ? -12.726 0.694 14.582 1.00 93.06 102 ASN A C 1
ATOM 831 O O . ASN A 1 102 ? -12.320 0.106 13.581 1.00 93.06 102 ASN A O 1
ATOM 835 N N . VAL A 1 103 ? -11.910 1.199 15.506 1.00 94.31 103 VAL A N 1
ATOM 836 C CA . VAL A 1 103 ? -10.443 1.144 15.412 1.00 94.31 103 VAL A CA 1
ATOM 837 C C . VAL A 1 103 ? -9.878 0.361 16.589 1.00 94.31 103 VAL A C 1
ATOM 839 O O . VAL A 1 103 ? -10.248 0.606 17.734 1.00 94.31 103 VAL A O 1
ATOM 842 N N . PHE A 1 104 ? -8.955 -0.555 16.304 1.00 94.94 104 PHE A N 1
ATOM 843 C CA . PHE A 1 104 ? -8.085 -1.172 17.302 1.00 94.94 104 PHE A CA 1
ATOM 844 C C . PHE A 1 104 ? -6.707 -0.517 17.190 1.00 94.94 104 PHE A C 1
ATOM 846 O O . PHE A 1 104 ? -6.027 -0.672 16.177 1.00 94.94 104 PHE A O 1
ATOM 853 N N . LEU A 1 105 ? -6.327 0.268 18.196 1.00 93.69 105 LEU A N 1
ATOM 854 C CA . LEU A 1 105 ? -5.077 1.014 18.240 1.00 93.69 105 LEU A CA 1
ATOM 855 C C . LEU A 1 105 ? -4.081 0.295 19.152 1.00 93.69 105 LEU A C 1
ATOM 857 O O . LEU A 1 105 ? -4.235 0.300 20.371 1.00 93.69 105 LEU A O 1
ATOM 861 N N . LEU A 1 106 ? -3.052 -0.293 18.552 1.00 93.31 106 LEU A N 1
ATOM 862 C CA . LEU A 1 106 ? -1.943 -0.909 19.276 1.00 93.31 106 LEU A CA 1
ATOM 863 C C . LEU A 1 106 ? -0.885 0.159 19.565 1.00 93.31 106 LEU A C 1
ATOM 865 O O . LEU A 1 106 ? -0.408 0.808 18.633 1.00 93.31 106 LEU A O 1
ATOM 869 N N . VAL A 1 107 ? -0.539 0.362 20.839 1.00 90.12 107 VAL A N 1
ATOM 870 C CA . VAL A 1 107 ? 0.466 1.365 21.261 1.00 90.12 107 VAL A CA 1
ATOM 871 C C . VAL A 1 107 ? 1.683 0.750 21.955 1.00 90.12 107 VAL A C 1
ATOM 873 O O . VAL A 1 107 ? 2.597 1.470 22.368 1.00 90.12 107 VAL A O 1
ATOM 876 N N . SER A 1 108 ? 1.715 -0.578 22.076 1.00 86.50 108 SER A N 1
ATOM 877 C CA . SER A 1 108 ? 2.729 -1.333 22.818 1.00 86.50 108 SER A CA 1
ATOM 878 C C . SER A 1 108 ? 4.161 -1.164 22.298 1.00 86.50 108 SER A C 1
ATOM 880 O O . SER A 1 108 ? 5.105 -1.386 23.042 1.00 86.50 108 SER A O 1
ATOM 882 N N . ASP A 1 109 ? 4.363 -0.783 21.040 1.00 84.62 109 ASP A N 1
ATOM 883 C CA . ASP A 1 109 ? 5.687 -0.590 20.430 1.00 84.62 109 ASP A CA 1
ATOM 884 C C . ASP A 1 109 ? 6.147 0.883 20.412 1.00 84.62 109 ASP A C 1
ATOM 886 O O . ASP A 1 109 ? 7.244 1.202 19.953 1.00 84.62 109 ASP A O 1
ATOM 890 N N . MET A 1 110 ? 5.352 1.806 20.965 1.00 84.62 110 MET A N 1
ATOM 891 C CA . MET A 1 110 ? 5.562 3.250 20.800 1.00 84.62 110 MET A CA 1
ATOM 892 C C . MET A 1 110 ? 6.495 3.902 21.839 1.00 84.62 110 MET A C 1
ATOM 894 O O . MET A 1 110 ? 6.634 5.129 21.851 1.00 84.62 110 MET A O 1
ATOM 898 N N . TYR A 1 111 ? 7.148 3.127 22.714 1.00 81.94 111 TYR A N 1
ATOM 899 C CA . TYR A 1 111 ? 7.925 3.652 23.852 1.00 81.94 111 TYR A CA 1
ATOM 900 C C . TYR A 1 111 ? 9.030 4.645 23.459 1.00 81.94 111 TYR A C 1
ATOM 902 O O . TYR A 1 111 ? 9.212 5.654 24.142 1.00 81.94 111 TYR A O 1
ATOM 910 N N . TYR A 1 112 ? 9.726 4.394 22.348 1.00 84.56 112 TYR A N 1
ATOM 911 C CA . TYR A 1 112 ? 10.847 5.217 21.872 1.00 84.56 112 TYR A CA 1
ATOM 912 C C . TYR A 1 112 ? 10.445 6.257 20.816 1.00 84.56 112 TYR A C 1
ATOM 914 O O . TYR A 1 112 ? 11.300 6.940 20.254 1.00 84.56 112 TYR A O 1
ATOM 922 N N . CYS A 1 113 ? 9.149 6.399 20.528 1.00 86.62 113 CYS A N 1
ATOM 923 C CA . CYS A 1 113 ? 8.677 7.331 19.515 1.00 86.62 113 CYS A CA 1
ATOM 924 C C . CYS A 1 113 ? 8.586 8.759 20.077 1.00 86.62 113 CYS A C 1
ATOM 926 O O . CYS A 1 113 ? 7.792 9.038 20.980 1.00 86.62 113 CYS A O 1
ATOM 928 N N . GLN A 1 114 ? 9.370 9.684 19.513 1.00 88.94 114 GLN A N 1
ATOM 929 C CA . GLN A 1 114 ? 9.356 11.095 19.920 1.00 88.94 114 GLN A CA 1
ATOM 930 C C . GLN A 1 114 ? 7.999 11.762 19.646 1.00 88.94 114 GLN A C 1
ATOM 932 O O . GLN A 1 114 ? 7.466 12.461 20.505 1.00 88.94 114 GLN A O 1
ATOM 937 N N . ASP A 1 115 ? 7.388 11.476 18.494 1.00 90.50 115 ASP A N 1
ATOM 938 C CA . ASP A 1 115 ? 6.088 12.025 18.087 1.00 90.50 115 ASP A CA 1
ATOM 939 C C . ASP A 1 115 ? 4.885 11.177 18.546 1.00 90.50 115 ASP A C 1
ATOM 941 O O . ASP A 1 115 ? 3.777 11.324 18.018 1.00 90.50 115 ASP A O 1
ATOM 945 N N . LYS A 1 116 ? 5.057 10.305 19.554 1.00 90.31 116 LYS A N 1
ATOM 946 C CA . LYS A 1 116 ? 4.016 9.354 19.990 1.00 90.31 116 LYS A CA 1
ATOM 947 C C . LYS A 1 116 ? 2.660 10.009 20.233 1.00 90.31 116 LYS A C 1
ATOM 949 O O . LYS A 1 116 ? 1.636 9.465 19.841 1.00 90.31 116 LYS A O 1
ATOM 954 N N . GLN A 1 117 ? 2.644 11.202 20.826 1.00 90.75 117 GLN A N 1
ATOM 955 C CA . GLN A 1 117 ? 1.408 11.901 21.164 1.00 90.75 117 GLN A CA 1
ATOM 956 C C . GLN A 1 117 ? 0.616 12.296 19.910 1.00 90.75 117 GLN A C 1
ATOM 958 O O . GLN A 1 117 ? -0.601 12.131 19.880 1.00 90.75 117 GLN A O 1
ATOM 963 N N . LYS A 1 118 ? 1.298 12.754 18.853 1.00 91.94 118 LYS A N 1
ATOM 964 C CA . LYS A 1 118 ? 0.665 13.113 17.574 1.00 91.94 118 LYS A CA 1
ATOM 965 C C . LYS A 1 118 ? 0.156 11.875 16.842 1.00 91.94 118 LYS A C 1
ATOM 967 O O . LYS A 1 118 ? -0.931 11.901 16.265 1.00 91.94 118 LYS A O 1
ATOM 972 N N . ILE A 1 119 ? 0.924 10.789 16.882 1.00 92.12 119 ILE A N 1
ATOM 973 C CA . ILE A 1 119 ? 0.563 9.525 16.233 1.00 92.12 119 ILE A CA 1
ATOM 974 C C . ILE A 1 119 ? -0.648 8.891 16.927 1.00 92.12 119 ILE A C 1
ATOM 976 O O . ILE A 1 119 ? -1.606 8.523 16.250 1.00 92.12 119 ILE A O 1
ATOM 980 N N . ILE A 1 120 ? -0.649 8.838 18.262 1.00 91.62 120 ILE A N 1
ATOM 981 C CA . ILE A 1 120 ? -1.784 8.344 19.054 1.00 91.62 120 ILE A CA 1
ATOM 982 C C . ILE A 1 120 ? -3.014 9.214 18.799 1.00 91.62 120 ILE A C 1
ATOM 984 O O . ILE A 1 120 ? -4.081 8.683 18.513 1.00 91.62 120 ILE A O 1
ATOM 988 N N . TYR A 1 121 ? -2.872 10.543 18.818 1.00 92.50 121 TYR A N 1
ATOM 989 C CA . TYR A 1 121 ? -3.970 11.456 18.492 1.00 92.50 121 TYR A CA 1
ATOM 990 C C . TYR A 1 121 ? -4.542 11.198 17.090 1.00 92.50 121 TYR A C 1
ATOM 992 O O . TYR A 1 121 ? -5.758 11.120 16.902 1.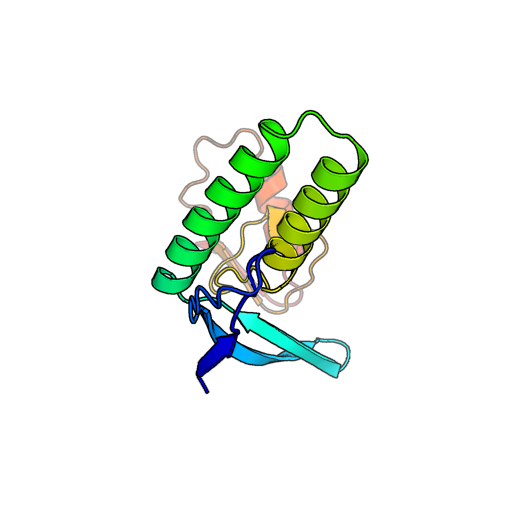00 92.50 121 TYR A O 1
ATOM 1000 N N . THR A 1 122 ? -3.669 11.007 16.101 1.00 92.81 122 THR A N 1
ATOM 1001 C CA . THR A 1 122 ? -4.078 10.685 14.730 1.00 92.81 122 THR A CA 1
ATOM 1002 C C . THR A 1 122 ? -4.873 9.384 14.697 1.00 92.81 122 THR A C 1
ATOM 1004 O O . THR A 1 122 ? -5.961 9.374 14.128 1.00 92.81 122 THR A O 1
ATOM 1007 N N . GLY A 1 123 ? -4.376 8.325 15.347 1.00 91.88 123 GLY A N 1
ATOM 1008 C CA . GLY A 1 123 ? -5.043 7.024 15.441 1.00 91.88 123 GLY A CA 1
ATOM 1009 C C . GLY A 1 123 ? -6.400 7.093 16.144 1.00 91.88 123 GLY A C 1
ATOM 1010 O O . GLY A 1 123 ? -7.395 6.624 15.596 1.00 91.88 123 GLY A O 1
ATOM 1011 N N . LEU A 1 124 ? -6.471 7.752 17.307 1.00 92.00 124 LEU A N 1
ATOM 1012 C CA . LEU A 1 124 ? -7.711 7.940 18.069 1.00 92.00 124 LEU A CA 1
ATOM 1013 C C . LEU A 1 124 ? -8.779 8.670 17.246 1.00 92.00 124 LEU A C 1
ATOM 1015 O O . LEU A 1 124 ? -9.933 8.255 17.224 1.00 92.00 124 LEU A O 1
ATOM 1019 N N . THR A 1 125 ? -8.392 9.723 16.523 1.00 92.94 125 THR A N 1
ATOM 1020 C CA . THR A 1 125 ? -9.325 10.520 15.706 1.00 92.94 125 THR A CA 1
ATOM 1021 C C . THR A 1 125 ? -9.768 9.828 14.416 1.00 92.94 125 THR A C 1
ATOM 1023 O O . THR A 1 125 ? -10.605 10.379 13.703 1.00 92.94 125 THR A O 1
ATOM 1026 N N . ARG A 1 126 ? -9.233 8.643 14.076 1.00 92.06 126 ARG A N 1
ATOM 1027 C CA . ARG A 1 126 ? -9.742 7.861 12.934 1.00 92.06 126 ARG A CA 1
ATOM 1028 C C . ARG A 1 126 ? -11.055 7.149 13.257 1.00 92.06 126 ARG A C 1
ATOM 1030 O O . ARG A 1 126 ? -11.799 6.855 12.325 1.00 92.06 126 ARG A O 1
ATOM 1037 N N . ALA A 1 127 ? -11.324 6.867 14.534 1.00 93.88 127 ALA A N 1
ATOM 1038 C CA . ALA A 1 127 ? -12.510 6.141 14.975 1.00 93.88 127 ALA A CA 1
ATOM 1039 C C . ALA A 1 127 ? -13.758 7.034 14.968 1.00 93.88 127 ALA A C 1
ATOM 1041 O O . ALA A 1 127 ? -13.795 8.062 15.642 1.00 93.88 127 ALA A O 1
ATOM 1042 N N . LYS A 1 128 ? -14.805 6.617 14.252 1.00 92.31 128 LYS A N 1
ATOM 1043 C CA . LYS A 1 128 ? -16.110 7.298 14.244 1.00 92.31 128 LYS A CA 1
ATOM 1044 C C . LYS A 1 128 ? -16.993 6.883 15.416 1.00 92.31 128 LYS A C 1
ATOM 1046 O O . LYS A 1 128 ? -17.734 7.714 15.932 1.00 92.31 128 LYS A O 1
ATOM 1051 N N . LYS A 1 129 ? -16.961 5.600 15.796 1.00 93.69 129 LYS A N 1
ATOM 1052 C CA . LYS A 1 129 ? -17.840 5.033 16.831 1.00 93.69 129 LYS A CA 1
ATOM 1053 C C . LYS A 1 129 ? -17.058 4.623 18.068 1.00 93.69 129 LYS A C 1
ATOM 1055 O O . LYS A 1 129 ? -17.332 5.128 19.153 1.00 93.69 129 LYS A O 1
ATOM 1060 N N . CYS A 1 130 ? -16.097 3.713 17.923 1.00 94.81 130 CYS A N 1
ATOM 1061 C CA . CYS A 1 130 ? -15.352 3.164 19.055 1.00 94.81 130 CYS A CA 1
ATOM 1062 C C . CYS A 1 130 ? -13.867 2.986 18.729 1.00 94.81 130 CYS A C 1
ATOM 1064 O O . CYS A 1 130 ? -13.501 2.599 17.618 1.00 94.81 130 CYS A O 1
ATOM 1066 N N . CYS A 1 131 ? -13.018 3.243 19.724 1.00 94.38 131 CYS A N 1
ATOM 1067 C CA . CYS A 1 131 ? -11.587 2.984 19.659 1.00 94.38 131 CYS A CA 1
ATOM 1068 C C . CYS A 1 131 ? -11.176 2.099 20.838 1.00 94.38 131 CYS A C 1
ATOM 1070 O O . CYS A 1 131 ? -11.415 2.455 21.992 1.00 94.38 131 CYS A O 1
ATOM 1072 N N . TYR A 1 132 ? -10.569 0.955 20.539 1.00 94.38 132 TYR A N 1
ATOM 1073 C CA . TYR A 1 132 ? -10.021 0.024 21.517 1.00 94.38 132 TYR A CA 1
ATOM 1074 C C . TYR A 1 132 ? -8.508 0.185 21.529 1.00 94.38 132 TYR A C 1
ATOM 1076 O O . TYR A 1 132 ? -7.875 0.037 20.487 1.00 94.38 132 TYR A O 1
ATOM 1084 N N . VAL A 1 133 ? -7.931 0.501 22.685 1.00 92.44 133 VAL A N 1
ATOM 1085 C CA . VAL A 1 133 ? -6.483 0.696 22.829 1.00 92.44 133 VAL A CA 1
ATOM 1086 C C . VAL A 1 133 ? -5.885 -0.514 23.536 1.00 92.44 133 VAL A C 1
ATOM 1088 O O . VAL A 1 133 ? -6.409 -0.922 24.575 1.00 92.44 133 VAL A O 1
ATOM 1091 N N . GLY A 1 134 ? -4.821 -1.076 22.960 1.00 86.69 134 GLY A N 1
ATOM 1092 C CA . GLY A 1 134 ? -4.090 -2.240 23.470 1.00 86.69 134 GLY A CA 1
ATOM 1093 C C . GLY A 1 134 ? -2.592 -2.008 23.578 1.00 86.69 134 GLY A C 1
ATOM 1094 O O . GLY A 1 134 ? -2.060 -1.138 22.847 1.00 86.69 134 GLY A O 1
#

InterPro domains:
  IPR027417 P-loop containing nucleoside triphosphate hydrolase [G3DSA:3.40.50.300] (13-134)
  IPR027417 P-loop containing nucleoside triphosphate hydrolase [SSF52540] (79-133)
  IPR027785 UvrD-like helicase C-terminal domain [PF13538] (86-133)

Mean predicted aligned error: 9.08 Å